Protein AF-A0A1G3KY90-F1 (afdb_monomer)

pLDDT: mean 79.56, std 17.44, range [39.09, 94.56]

Mean predicted aligned error: 14.45 Å

Sequence (133 aa):
MFKKIFLVSLIALVAIGFGFAEGHNSKKKILYYVSSMNENEISIKAGKDSMGMDLIPVYQDDTRKVAYYVSSSNLKKKYTKPGKDAMGMNLIPIYEKKKDGKILYYVSPMDHTKKYDKPGKDSMGDDLIPVYE

Solvent-accessible surface area (backbone atoms only — not comparable to full-atom values): 8781 Å² total; per-residue (Å²): 134,91,83,81,90,84,90,81,89,81,87,80,88,76,86,74,86,74,81,74,74,77,73,80,78,70,82,70,54,67,67,33,19,31,31,90,85,42,83,87,48,66,36,82,56,87,54,59,40,99,86,70,46,70,37,44,77,38,48,70,85,58,84,59,59,70,69,37,21,22,36,84,90,41,76,85,51,78,36,93,61,89,54,56,49,99,86,67,46,61,44,44,78,39,57,52,77,78,83,86,50,61,71,69,33,19,23,36,87,89,42,75,84,51,76,34,91,58,88,55,57,45,99,87,65,49,66,38,45,78,38,59,107

Nearest PDB structures (foldseek):
  6hl9-assembly1_A  TM=1.686E-01  e=9.152E+00  Escherichia coli K-12

Foldseek 3Di:
DDDDDDDDDDDDPDDDDDPPPPPPPPVFAFQWWADPVDRLDIGRDWDADPVRHTTHTDGPPDPAAFPFWAFNVGRPDTHRDFAAPPVRGGTGGRGDDDPPFAFPFWAAPVGRPDTHPDWDADPVRHTTHTDGD

Secondary structure (DSSP, 8-state):
---------------------------PPEEEEE-SS-TT-EESS--B-TTSPBPEEEETT--SPEEEEEETTEEEEEESS-SB-TTSPBEEEEEPPP--S-EEEEE-SS-TT-EESS--B-TTSPBPEEEE-

Structure (mmCIF, N/CA/C/O backbone):
data_AF-A0A1G3KY90-F1
#
_entry.id   AF-A0A1G3KY90-F1
#
loop_
_atom_site.group_PDB
_atom_site.id
_atom_site.type_symbol
_atom_site.label_atom_id
_atom_site.label_alt_id
_atom_site.label_comp_id
_atom_site.label_asym_id
_atom_site.label_entity_id
_atom_site.label_seq_id
_atom_site.pdbx_PDB_ins_code
_atom_site.Cartn_x
_atom_site.Cartn_y
_atom_site.Cartn_z
_atom_site.occupancy
_atom_site.B_iso_or_equiv
_atom_site.auth_seq_id
_atom_site.auth_comp_id
_atom_site.auth_asym_id
_atom_site.auth_atom_id
_atom_site.pdbx_PDB_model_num
ATOM 1 N N . MET A 1 1 ? 36.256 -4.152 75.752 1.00 41.19 1 MET A N 1
ATOM 2 C CA . MET A 1 1 ? 37.312 -3.805 74.776 1.00 41.19 1 MET A CA 1
ATOM 3 C C . MET A 1 1 ? 36.702 -3.918 73.383 1.00 41.19 1 MET A C 1
ATOM 5 O O . MET A 1 1 ? 36.097 -4.933 73.078 1.00 41.19 1 MET A O 1
ATOM 9 N N . PHE A 1 2 ? 36.731 -2.825 72.621 1.00 49.62 2 PHE A N 1
ATOM 10 C CA . PHE A 1 2 ? 36.101 -2.636 71.308 1.00 49.62 2 PHE A CA 1
ATOM 11 C C . PHE A 1 2 ? 36.508 -3.687 70.257 1.00 49.62 2 PHE A C 1
ATOM 13 O O . PHE A 1 2 ? 37.697 -3.985 70.165 1.00 49.62 2 PHE A O 1
ATOM 20 N N . LYS A 1 3 ? 35.580 -4.076 69.358 1.00 43.53 3 LYS A N 1
ATOM 21 C CA . LYS A 1 3 ? 35.659 -3.768 67.905 1.00 43.53 3 LYS A CA 1
ATOM 22 C C . LYS A 1 3 ? 34.495 -4.363 67.068 1.00 43.53 3 LYS A C 1
ATOM 24 O O . LYS A 1 3 ? 34.396 -5.566 66.904 1.00 43.53 3 LYS A O 1
ATOM 29 N N . LYS A 1 4 ? 33.734 -3.438 66.460 1.00 47.34 4 LYS A N 1
ATOM 30 C CA . LYS A 1 4 ? 33.328 -3.357 65.035 1.00 47.34 4 LYS A CA 1
ATOM 31 C C . LYS A 1 4 ? 32.331 -4.377 64.433 1.00 47.34 4 LYS A C 1
ATOM 33 O O . LYS A 1 4 ? 32.694 -5.459 64.002 1.00 47.34 4 LYS A O 1
ATOM 38 N N . ILE A 1 5 ? 31.096 -3.883 64.293 1.00 58.56 5 ILE A N 1
ATOM 39 C CA . ILE A 1 5 ? 30.214 -3.863 63.101 1.00 58.56 5 ILE A CA 1
ATOM 40 C C . ILE A 1 5 ? 30.868 -4.338 61.785 1.00 58.56 5 ILE A C 1
ATOM 42 O O . ILE A 1 5 ? 31.881 -3.760 61.406 1.00 58.56 5 ILE A O 1
ATOM 46 N N . PHE A 1 6 ? 30.225 -5.260 61.048 1.00 44.00 6 PHE A N 1
ATOM 47 C CA . PHE A 1 6 ? 29.926 -5.098 59.611 1.00 44.00 6 PHE A CA 1
ATOM 48 C C . PHE A 1 6 ? 28.809 -6.049 59.133 1.00 44.00 6 PHE A C 1
ATOM 50 O O . PHE A 1 6 ? 28.811 -7.252 59.368 1.00 44.00 6 PHE A O 1
ATOM 57 N N . LEU A 1 7 ? 27.850 -5.413 58.474 1.00 47.66 7 LEU A N 1
ATOM 58 C CA . LEU A 1 7 ? 26.669 -5.869 57.754 1.00 47.66 7 LEU A CA 1
ATOM 59 C C . LEU A 1 7 ? 27.035 -6.686 56.501 1.00 47.66 7 LEU A C 1
ATOM 61 O O . LEU A 1 7 ? 27.833 -6.184 55.719 1.00 47.66 7 LEU A O 1
ATOM 65 N N . VAL A 1 8 ? 26.370 -7.819 56.226 1.00 44.00 8 VAL A N 1
ATOM 66 C CA . VAL A 1 8 ? 26.053 -8.233 54.839 1.00 44.00 8 VAL A CA 1
ATOM 67 C C . VAL A 1 8 ? 24.687 -8.935 54.788 1.00 44.00 8 VAL A C 1
ATOM 69 O O . VAL A 1 8 ? 24.532 -10.086 55.179 1.00 44.00 8 VAL A O 1
ATOM 72 N N . SER A 1 9 ? 23.713 -8.152 54.322 1.00 45.56 9 SER A N 1
ATOM 73 C CA . SER A 1 9 ? 22.496 -8.475 53.563 1.00 45.56 9 SER A CA 1
ATOM 74 C C . SER A 1 9 ? 22.164 -9.958 53.315 1.00 45.56 9 SER A C 1
ATOM 76 O O . SER A 1 9 ? 22.829 -10.628 52.525 1.00 45.56 9 SER A O 1
ATOM 78 N N . LEU A 1 10 ? 21.063 -10.429 53.917 1.00 39.09 10 LEU A N 1
ATOM 79 C CA . LEU A 1 10 ? 20.383 -11.670 53.544 1.00 39.09 10 LEU A CA 1
ATOM 80 C C . LEU A 1 10 ? 19.208 -11.352 52.607 1.00 39.09 10 LEU A C 1
ATOM 82 O O . LEU A 1 10 ? 18.378 -10.485 52.865 1.00 39.09 10 LEU A O 1
ATOM 86 N N . ILE A 1 11 ? 19.205 -12.093 51.511 1.00 50.06 11 ILE A N 1
ATOM 87 C CA . ILE A 1 11 ? 18.333 -12.077 50.341 1.00 50.06 11 ILE A CA 1
ATOM 88 C C . ILE A 1 11 ? 16.843 -12.214 50.693 1.00 50.06 11 ILE A C 1
ATOM 90 O O . ILE A 1 11 ? 16.450 -13.138 51.399 1.00 50.06 11 ILE A O 1
ATOM 94 N N . ALA A 1 12 ? 16.006 -11.387 50.062 1.00 41.38 12 ALA A N 1
ATOM 95 C CA . ALA A 1 12 ? 14.627 -11.740 49.735 1.00 41.38 12 ALA A CA 1
ATOM 96 C C . ALA A 1 12 ? 14.367 -11.378 48.264 1.00 41.38 12 ALA A C 1
ATOM 98 O O . ALA A 1 12 ? 13.976 -10.265 47.919 1.00 41.38 12 ALA A O 1
ATOM 99 N N . LEU A 1 13 ? 14.657 -12.345 47.391 1.00 48.06 13 LEU A N 1
ATOM 100 C CA . LEU A 1 13 ? 14.232 -12.379 45.996 1.00 48.06 13 LEU A CA 1
ATOM 101 C C . LEU A 1 13 ? 12.703 -12.488 45.970 1.00 48.06 13 LEU A C 1
ATOM 103 O O . LEU A 1 13 ? 12.150 -13.575 46.112 1.00 48.06 13 LEU A O 1
ATOM 107 N N . VAL A 1 14 ? 12.017 -11.362 45.798 1.00 43.41 14 VAL A N 1
ATOM 108 C CA . VAL A 1 14 ? 10.602 -11.356 45.421 1.00 43.41 14 VAL A CA 1
ATOM 109 C C . VAL A 1 14 ? 10.539 -11.163 43.913 1.00 43.41 14 VAL A C 1
ATOM 111 O O . VAL A 1 14 ? 10.639 -10.055 43.389 1.00 43.41 14 VAL A O 1
ATOM 114 N N . ALA A 1 15 ? 10.417 -12.291 43.219 1.00 51.06 15 ALA A N 1
ATOM 115 C CA . ALA A 1 15 ? 10.012 -12.351 41.829 1.00 51.06 15 ALA A CA 1
ATOM 116 C C . ALA A 1 15 ? 8.554 -11.876 41.725 1.00 51.06 15 ALA A C 1
ATOM 118 O O . ALA A 1 15 ? 7.627 -12.630 42.011 1.00 51.06 15 ALA A O 1
ATOM 119 N N . ILE A 1 16 ? 8.345 -10.625 41.319 1.00 52.62 16 ILE A N 1
ATOM 120 C CA . ILE A 1 16 ? 7.069 -10.194 40.743 1.00 52.62 16 ILE A CA 1
ATOM 121 C C . ILE A 1 16 ? 7.287 -10.156 39.241 1.00 52.62 16 ILE A C 1
ATOM 123 O O . ILE A 1 16 ? 8.042 -9.336 38.718 1.00 52.62 16 ILE A O 1
ATOM 127 N N . GLY A 1 17 ? 6.659 -11.118 38.571 1.00 47.38 17 GLY A N 1
ATOM 128 C CA . GLY A 1 17 ? 6.646 -11.223 37.128 1.00 47.38 17 GLY A CA 1
ATOM 129 C C . GLY A 1 17 ? 6.107 -9.944 36.506 1.00 47.38 17 GLY A C 1
ATOM 130 O O . GLY A 1 17 ? 4.918 -9.655 36.579 1.00 47.38 17 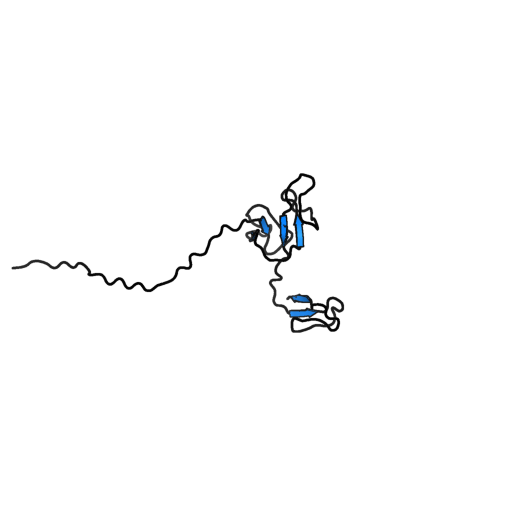GLY A O 1
ATOM 131 N N . PHE A 1 18 ? 6.986 -9.210 35.840 1.00 47.31 18 PHE A N 1
ATOM 132 C CA . PHE A 1 18 ? 6.598 -8.455 34.667 1.00 47.31 18 PHE A CA 1
ATOM 133 C C . PHE A 1 18 ? 7.045 -9.282 33.477 1.00 47.31 18 PHE A C 1
ATOM 135 O O . PHE A 1 18 ? 8.234 -9.369 33.174 1.00 47.31 18 PHE A O 1
ATOM 142 N N . GLY A 1 19 ? 6.073 -9.939 32.845 1.00 44.22 19 GLY A N 1
ATOM 143 C CA . GLY A 1 19 ? 6.242 -10.471 31.508 1.00 44.22 19 GLY A CA 1
ATOM 144 C C . GLY A 1 19 ? 6.644 -9.322 30.597 1.00 44.22 19 GLY A C 1
ATOM 145 O O . GLY A 1 19 ? 5.797 -8.570 30.120 1.00 44.22 19 GLY A O 1
ATOM 146 N N . PHE A 1 20 ? 7.944 -9.174 30.364 1.00 44.81 20 PHE A N 1
ATOM 147 C CA . PHE A 1 20 ? 8.404 -8.544 29.147 1.00 44.81 20 PHE A CA 1
ATOM 148 C C . PHE A 1 20 ? 8.029 -9.523 28.050 1.00 44.81 20 PHE A C 1
ATOM 150 O O . PHE A 1 20 ? 8.670 -10.556 27.873 1.00 44.81 20 PHE A O 1
ATOM 157 N N . ALA A 1 21 ? 6.904 -9.226 27.402 1.00 45.34 21 ALA A N 1
ATOM 158 C CA . ALA A 1 21 ? 6.541 -9.818 26.139 1.00 45.34 21 ALA A CA 1
ATOM 159 C C . ALA A 1 21 ? 7.784 -9.748 25.252 1.00 45.34 21 ALA A C 1
ATOM 161 O O . ALA A 1 21 ? 8.192 -8.666 24.819 1.00 45.34 21 ALA A O 1
ATOM 162 N N . GLU A 1 22 ? 8.411 -10.900 25.030 1.00 41.25 22 GLU A N 1
ATOM 163 C CA . GLU A 1 22 ? 9.316 -11.087 23.917 1.00 41.25 22 GLU A CA 1
ATOM 164 C C . GLU A 1 22 ? 8.478 -10.797 22.680 1.00 41.25 22 GLU A C 1
ATOM 166 O O . GLU A 1 22 ? 7.703 -11.624 22.197 1.00 41.25 22 GLU A O 1
ATOM 171 N N . GLY A 1 23 ? 8.558 -9.549 22.217 1.00 42.66 23 GLY A N 1
ATOM 172 C CA . GLY A 1 23 ? 8.065 -9.177 20.915 1.00 42.66 23 GLY A CA 1
ATOM 173 C C . GLY A 1 23 ? 8.762 -10.105 19.942 1.00 42.66 23 GLY A C 1
ATOM 174 O O . GLY A 1 23 ? 9.960 -9.957 19.707 1.00 42.66 23 GLY A O 1
ATOM 175 N N . HIS A 1 24 ? 8.022 -11.089 19.433 1.00 40.69 24 HIS A N 1
ATOM 176 C CA . HIS A 1 24 ? 8.422 -11.931 18.322 1.00 40.69 24 HIS A CA 1
ATOM 177 C C . HIS A 1 24 ? 8.838 -11.000 17.178 1.00 40.69 24 HIS A C 1
ATOM 179 O O . HIS A 1 24 ? 8.021 -10.573 16.364 1.00 40.69 24 HIS A O 1
ATOM 185 N N . ASN A 1 25 ? 10.121 -10.646 17.117 1.00 49.94 25 ASN A N 1
ATOM 186 C CA . ASN A 1 25 ? 10.703 -9.922 16.001 1.00 49.94 25 ASN A CA 1
ATOM 187 C C . ASN A 1 25 ? 10.958 -10.948 14.893 1.00 49.94 25 ASN A C 1
ATOM 189 O O . ASN A 1 25 ? 12.087 -11.255 14.514 1.00 49.94 25 ASN A O 1
ATOM 193 N N . SER A 1 26 ? 9.874 -11.551 14.406 1.00 53.53 26 SER A N 1
ATOM 194 C CA . SER A 1 26 ? 9.863 -12.203 13.109 1.00 53.53 26 SER A CA 1
ATOM 195 C C . SER A 1 26 ? 10.227 -11.116 12.109 1.00 53.53 26 SER A C 1
ATOM 197 O O . SER A 1 26 ? 9.431 -10.208 11.882 1.00 53.53 26 SER A O 1
ATOM 199 N N . LYS A 1 27 ? 11.461 -11.167 11.598 1.00 59.34 27 LYS A N 1
ATOM 200 C CA . LYS A 1 27 ? 12.034 -10.242 10.615 1.00 59.34 27 LYS A CA 1
ATOM 201 C C . LYS A 1 27 ? 11.093 -10.123 9.411 1.00 59.34 27 LYS A C 1
ATOM 203 O O . LYS A 1 27 ? 11.209 -10.887 8.453 1.00 59.34 27 LYS A O 1
ATOM 208 N N . LYS A 1 28 ? 10.128 -9.204 9.469 1.00 79.94 28 LYS A N 1
ATOM 209 C CA . LYS A 1 28 ? 9.164 -8.994 8.389 1.00 79.94 28 LYS A CA 1
ATOM 210 C C . LYS A 1 28 ? 9.929 -8.476 7.181 1.00 79.94 28 LYS A C 1
ATOM 212 O O . LYS A 1 28 ? 10.615 -7.456 7.265 1.00 79.94 28 LYS A O 1
ATOM 217 N N . LYS A 1 29 ? 9.852 -9.195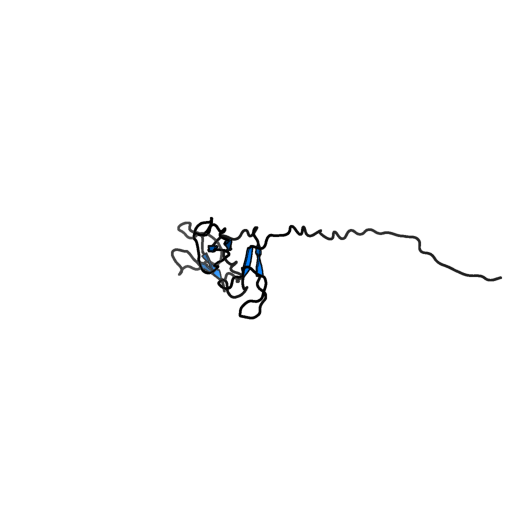 6.061 1.00 88.69 29 LYS A N 1
ATOM 218 C CA . LYS A 1 29 ? 10.532 -8.789 4.830 1.00 88.69 29 LYS A CA 1
ATOM 219 C C . LYS A 1 29 ? 9.873 -7.518 4.303 1.00 88.69 29 LYS A C 1
ATOM 221 O O . LYS A 1 29 ? 8.696 -7.542 3.952 1.00 88.69 29 LYS A O 1
ATOM 226 N N . ILE A 1 30 ? 10.633 -6.430 4.244 1.00 90.69 30 ILE A N 1
ATOM 227 C CA . ILE A 1 30 ? 10.189 -5.174 3.635 1.00 90.69 30 ILE A CA 1
ATOM 228 C C . ILE A 1 30 ? 10.194 -5.355 2.116 1.00 90.69 30 ILE A C 1
ATOM 230 O O . ILE A 1 30 ? 11.168 -5.853 1.548 1.00 90.69 30 ILE A O 1
ATOM 234 N N . LEU A 1 31 ? 9.096 -4.980 1.467 1.00 91.88 31 LEU A N 1
ATOM 235 C CA . LEU A 1 31 ? 8.966 -4.976 0.013 1.00 91.88 31 LEU A CA 1
ATOM 236 C C . LEU A 1 31 ? 9.366 -3.623 -0.580 1.00 91.88 31 LEU A C 1
ATOM 238 O O . LEU A 1 31 ? 10.097 -3.578 -1.566 1.00 91.88 31 LEU A O 1
ATOM 242 N N . TYR A 1 32 ? 8.873 -2.538 0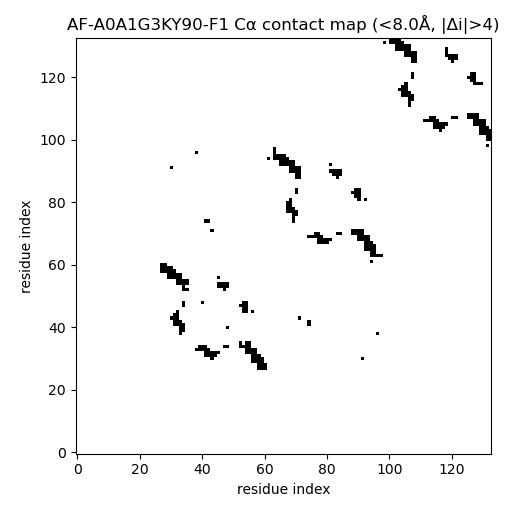.013 1.00 92.62 32 TYR A N 1
ATOM 243 C CA . TYR A 1 32 ? 9.123 -1.163 -0.408 1.00 92.62 32 TYR A CA 1
ATOM 244 C C . TYR A 1 32 ? 8.815 -0.200 0.743 1.00 92.62 32 TYR A C 1
ATOM 246 O O . TYR A 1 32 ? 8.330 -0.605 1.798 1.00 92.62 3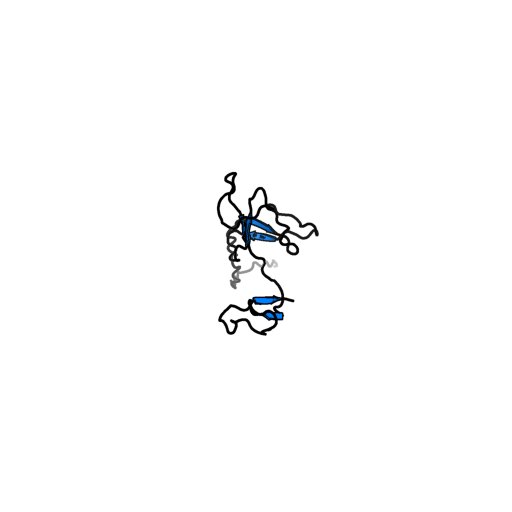2 TYR A O 1
ATOM 254 N N . TYR A 1 33 ? 9.091 1.076 0.528 1.00 93.00 33 TYR A N 1
ATOM 255 C CA . TYR A 1 33 ? 8.776 2.183 1.414 1.00 93.00 33 TYR A CA 1
ATOM 256 C C . TYR A 1 33 ? 7.861 3.167 0.680 1.00 93.00 33 TYR A C 1
ATOM 258 O O . TYR A 1 33 ? 8.022 3.358 -0.526 1.00 93.00 33 TYR A O 1
ATOM 266 N N . VAL A 1 34 ? 6.908 3.780 1.378 1.00 91.50 34 VAL A N 1
ATOM 267 C CA . VAL A 1 34 ? 5.924 4.719 0.807 1.00 91.50 34 VAL A CA 1
ATOM 268 C C . VAL A 1 34 ? 5.805 5.977 1.663 1.00 91.50 34 VAL A C 1
ATOM 270 O O . VAL A 1 34 ? 5.907 5.895 2.887 1.00 91.50 34 VAL A O 1
ATOM 273 N N . SER A 1 35 ? 5.585 7.138 1.043 1.00 88.44 35 SER A N 1
ATOM 274 C CA . SER A 1 35 ? 5.294 8.371 1.787 1.00 88.44 35 SER A CA 1
ATOM 275 C C . SER A 1 35 ? 3.943 8.274 2.505 1.00 88.44 35 SER A C 1
ATOM 277 O O . SER A 1 35 ? 2.957 7.749 1.977 1.00 88.44 35 SER A O 1
ATOM 279 N N . SER A 1 36 ? 3.883 8.816 3.721 1.00 82.25 36 SER A N 1
ATOM 280 C CA . SER A 1 36 ? 2.638 8.957 4.483 1.00 82.25 36 SER A CA 1
ATOM 281 C C . SER A 1 36 ? 1.651 9.913 3.805 1.00 82.25 36 SER A C 1
ATOM 283 O O . SER A 1 36 ? 0.436 9.720 3.914 1.00 82.25 36 SER A O 1
ATOM 285 N N . MET A 1 37 ? 2.159 10.898 3.060 1.00 80.12 37 MET A N 1
ATOM 286 C CA . MET A 1 37 ? 1.362 11.939 2.412 1.00 80.12 37 MET A CA 1
ATOM 287 C C . MET A 1 37 ? 1.113 11.663 0.930 1.00 80.12 37 MET A C 1
ATOM 289 O O . MET A 1 37 ? 0.008 11.917 0.456 1.00 80.12 37 MET A O 1
ATOM 293 N N . ASN A 1 38 ? 2.090 11.112 0.201 1.00 82.06 38 ASN A N 1
ATOM 294 C CA . ASN A 1 38 ? 1.973 10.867 -1.239 1.00 82.06 38 ASN A CA 1
ATOM 295 C C . ASN A 1 38 ? 2.122 9.381 -1.597 1.00 82.06 38 ASN A C 1
ATOM 297 O O . ASN A 1 38 ? 3.218 8.836 -1.662 1.00 82.06 38 ASN A O 1
ATOM 301 N N . GLU A 1 39 ? 1.011 8.725 -1.922 1.00 77.25 39 GLU A N 1
ATOM 302 C CA . GLU A 1 39 ? 0.995 7.294 -2.265 1.00 77.25 39 GLU A CA 1
ATOM 303 C C . GLU A 1 39 ? 1.737 6.936 -3.562 1.00 77.25 39 GLU A C 1
ATOM 305 O O . GLU A 1 39 ? 2.110 5.780 -3.763 1.00 77.25 39 GLU A O 1
ATOM 310 N N . ASN A 1 40 ? 1.961 7.912 -4.445 1.00 82.56 40 ASN A N 1
ATOM 311 C CA . ASN A 1 40 ? 2.727 7.701 -5.672 1.00 82.56 40 ASN A CA 1
ATOM 312 C C . ASN A 1 40 ? 4.239 7.802 -5.428 1.00 82.56 40 ASN A C 1
ATOM 314 O O . ASN A 1 40 ? 5.031 7.473 -6.313 1.00 82.56 40 ASN A O 1
ATOM 318 N N . GLU A 1 41 ? 4.642 8.243 -4.237 1.00 88.69 41 GLU A N 1
ATOM 319 C CA . GLU A 1 41 ? 6.031 8.326 -3.822 1.00 88.69 41 GLU A CA 1
ATOM 320 C C . GLU A 1 41 ? 6.427 7.051 -3.075 1.00 88.69 41 GLU A C 1
ATOM 322 O O . GLU A 1 41 ? 6.272 6.916 -1.859 1.00 88.69 41 GLU A O 1
ATOM 327 N N . ILE A 1 42 ? 6.919 6.090 -3.857 1.00 90.75 42 ILE A N 1
ATOM 328 C CA . ILE A 1 42 ? 7.406 4.795 -3.385 1.00 90.75 42 ILE A CA 1
ATOM 329 C C . ILE A 1 42 ? 8.891 4.613 -3.694 1.00 90.75 42 ILE A C 1
ATOM 331 O O . ILE A 1 42 ? 9.398 5.077 -4.716 1.00 90.75 42 ILE A O 1
ATOM 335 N N . SER A 1 43 ? 9.588 3.887 -2.825 1.00 91.00 43 SER A N 1
ATOM 336 C CA . SER A 1 43 ? 11.018 3.604 -2.932 1.00 91.00 43 SER A CA 1
ATOM 337 C C . SER A 1 43 ? 11.327 2.170 -2.515 1.00 91.00 43 SER A C 1
ATOM 339 O O . SER A 1 43 ? 10.731 1.635 -1.588 1.00 91.00 43 SER A O 1
ATOM 341 N N . ILE A 1 44 ? 12.314 1.541 -3.154 1.00 91.38 44 ILE A N 1
ATOM 342 C CA . ILE A 1 44 ? 12.842 0.237 -2.712 1.00 91.38 44 ILE A CA 1
ATOM 343 C C . ILE A 1 44 ? 13.752 0.382 -1.481 1.00 91.38 44 ILE A C 1
ATOM 345 O O . ILE A 1 44 ? 13.981 -0.580 -0.751 1.00 91.38 44 ILE A O 1
ATOM 349 N N . LYS A 1 45 ? 14.278 1.584 -1.233 1.00 90.88 45 LYS A N 1
ATOM 350 C CA . LYS A 1 45 ? 15.210 1.870 -0.139 1.00 90.88 45 LYS A CA 1
ATOM 351 C C . LYS A 1 45 ? 14.559 2.766 0.906 1.00 90.88 45 LYS A C 1
ATOM 353 O O . LYS A 1 45 ? 13.772 3.647 0.557 1.00 90.88 45 LYS A O 1
ATOM 358 N N . ALA A 1 46 ? 14.957 2.572 2.161 1.00 93.06 46 ALA A N 1
ATOM 359 C CA . ALA A 1 46 ? 14.641 3.503 3.233 1.00 93.06 46 ALA A CA 1
ATOM 360 C C . ALA A 1 46 ? 15.166 4.903 2.889 1.00 93.06 46 ALA A C 1
ATOM 362 O O . ALA A 1 46 ? 16.176 5.048 2.194 1.00 93.06 46 ALA A O 1
ATOM 363 N N . GLY A 1 47 ? 14.490 5.925 3.394 1.00 93.31 47 GLY A N 1
ATOM 364 C CA . GLY A 1 47 ? 14.852 7.307 3.144 1.00 93.31 47 GLY A CA 1
ATOM 365 C C . GLY A 1 47 ? 13.723 8.241 3.524 1.00 93.31 47 GLY A C 1
ATOM 366 O O . GLY A 1 47 ? 12.805 7.859 4.253 1.00 93.31 47 GLY A O 1
ATOM 367 N N . LYS A 1 48 ? 13.809 9.455 2.995 1.00 92.62 48 LYS A N 1
ATOM 368 C CA . LYS A 1 48 ? 12.807 10.495 3.173 1.00 92.62 48 LYS A CA 1
ATOM 369 C C . LYS A 1 48 ? 12.066 10.744 1.867 1.00 92.62 48 LYS A C 1
ATOM 371 O O . LYS A 1 48 ? 12.632 10.537 0.794 1.00 92.62 48 LYS A O 1
ATOM 376 N N . ASP A 1 49 ? 10.813 11.150 1.979 1.00 90.50 49 ASP A N 1
ATOM 377 C CA . ASP A 1 49 ? 10.031 11.648 0.857 1.00 90.50 49 ASP A CA 1
ATOM 378 C C . ASP A 1 49 ? 10.448 13.074 0.468 1.00 90.50 49 ASP A C 1
ATOM 380 O O . ASP A 1 49 ? 11.298 13.710 1.102 1.00 90.50 49 ASP A O 1
ATOM 384 N N . SER A 1 50 ? 9.831 13.587 -0.589 1.00 88.81 50 SER A N 1
ATOM 385 C CA . SER A 1 50 ? 10.071 14.920 -1.142 1.00 88.81 50 SER A CA 1
ATOM 386 C C . SER A 1 50 ? 9.718 16.048 -0.165 1.00 88.81 50 SER A C 1
ATOM 388 O O . SER A 1 50 ? 10.153 17.181 -0.361 1.00 88.81 50 SER A O 1
ATOM 390 N N . MET A 1 51 ? 8.955 15.755 0.892 1.00 87.06 51 MET A N 1
ATOM 391 C CA . MET A 1 51 ? 8.616 16.683 1.975 1.00 87.06 51 MET A CA 1
ATOM 392 C C . MET A 1 51 ? 9.548 16.538 3.193 1.00 87.06 51 MET A C 1
ATOM 394 O O . MET A 1 51 ? 9.383 17.251 4.181 1.00 87.06 51 MET A O 1
ATOM 398 N N . GLY A 1 52 ? 10.539 15.643 3.143 1.00 89.44 52 GLY A N 1
ATOM 399 C CA . GLY A 1 52 ? 11.511 15.413 4.214 1.00 89.44 52 GLY A CA 1
ATOM 400 C C . GLY A 1 52 ? 11.033 14.476 5.330 1.00 89.44 52 GLY A C 1
ATOM 401 O O . GLY A 1 52 ? 11.754 14.286 6.321 1.00 89.44 52 GLY A O 1
ATOM 402 N N . MET A 1 53 ? 9.858 13.860 5.195 1.00 88.94 53 MET A N 1
ATOM 403 C CA . MET A 1 53 ? 9.353 12.878 6.157 1.00 88.94 53 MET A CA 1
ATOM 404 C C . MET A 1 53 ? 9.899 11.491 5.858 1.00 88.94 53 MET A C 1
ATOM 406 O O . MET A 1 53 ? 10.156 11.143 4.711 1.00 88.94 53 MET A O 1
ATOM 410 N N . ASP A 1 54 ? 10.082 10.684 6.898 1.00 91.19 54 ASP A N 1
ATOM 411 C CA . ASP A 1 54 ? 10.579 9.322 6.733 1.00 91.19 54 ASP A CA 1
ATOM 412 C C . ASP A 1 54 ? 9.551 8.441 6.019 1.00 91.19 54 ASP A C 1
ATOM 414 O O . ASP A 1 54 ? 8.363 8.426 6.352 1.00 91.19 54 ASP A O 1
ATOM 418 N N . LEU A 1 55 ? 10.022 7.693 5.023 1.00 92.62 55 LEU A N 1
ATOM 419 C CA . LEU A 1 55 ? 9.182 6.761 4.289 1.00 92.62 55 LEU A CA 1
ATOM 420 C C . LEU A 1 55 ? 8.792 5.578 5.185 1.00 92.62 55 LEU A C 1
ATOM 422 O O . LEU A 1 55 ? 9.611 5.020 5.919 1.00 92.62 55 LEU A O 1
ATOM 426 N N . ILE A 1 56 ? 7.542 5.143 5.065 1.00 90.12 56 ILE A N 1
ATOM 427 C CA . ILE A 1 56 ? 6.967 4.068 5.872 1.00 90.12 56 ILE A CA 1
ATOM 428 C C . ILE A 1 56 ? 7.246 2.719 5.194 1.00 90.12 56 ILE A C 1
ATOM 430 O O . ILE A 1 56 ? 6.885 2.554 4.025 1.00 90.12 56 ILE A O 1
ATOM 434 N N . PRO A 1 57 ? 7.854 1.735 5.886 1.00 91.88 57 PRO A N 1
ATOM 435 C CA . PRO A 1 57 ? 8.084 0.409 5.324 1.00 91.88 57 PRO A CA 1
ATOM 436 C C . PRO A 1 57 ? 6.770 -0.352 5.127 1.00 91.88 57 PRO A C 1
ATOM 438 O O . PRO A 1 57 ? 5.909 -0.394 6.006 1.00 91.88 57 PRO A O 1
ATOM 441 N N . VAL A 1 58 ? 6.653 -1.015 3.983 1.00 90.38 58 VAL A N 1
ATOM 442 C CA . VAL A 1 58 ? 5.567 -1.936 3.651 1.00 90.38 58 VAL A CA 1
ATOM 443 C C . VAL A 1 58 ? 6.123 -3.348 3.574 1.00 90.38 58 VAL A C 1
ATOM 445 O O . VAL A 1 58 ? 7.142 -3.598 2.926 1.00 90.38 58 VAL A O 1
ATOM 448 N N . TYR A 1 59 ? 5.453 -4.279 4.244 1.00 91.00 59 TYR A N 1
ATOM 449 C CA . TYR A 1 59 ? 5.954 -5.632 4.458 1.00 91.00 59 TYR A CA 1
ATOM 450 C C . TYR A 1 59 ? 5.292 -6.659 3.533 1.00 91.00 59 TYR A C 1
ATOM 452 O O . TYR A 1 59 ? 4.240 -6.421 2.944 1.00 91.00 59 TYR A O 1
ATOM 460 N N . GLN A 1 60 ? 5.929 -7.819 3.379 1.00 86.38 60 GLN A N 1
ATOM 461 C CA . GLN A 1 60 ? 5.417 -8.910 2.548 1.00 86.38 60 GLN A CA 1
ATOM 462 C C . GLN A 1 60 ? 4.141 -9.549 3.116 1.00 86.38 60 GLN A C 1
ATOM 464 O O . GLN A 1 60 ? 3.321 -10.030 2.344 1.00 86.38 60 GLN A O 1
ATOM 469 N N . ASP A 1 61 ? 3.973 -9.551 4.437 1.00 83.38 61 ASP A N 1
ATOM 470 C CA . ASP A 1 61 ? 2.811 -10.090 5.155 1.00 83.38 61 ASP A CA 1
ATOM 471 C C . ASP A 1 61 ? 1.670 -9.070 5.313 1.00 83.38 61 ASP A C 1
ATOM 473 O O . ASP A 1 61 ? 0.799 -9.233 6.166 1.00 83.38 61 ASP A O 1
ATOM 477 N N . ASP A 1 62 ? 1.678 -7.998 4.521 1.00 84.12 62 ASP A N 1
ATOM 478 C CA . ASP A 1 6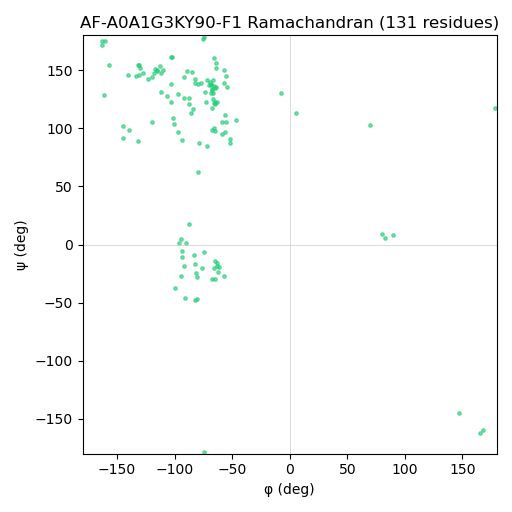2 ? 0.621 -6.998 4.554 1.00 84.12 62 ASP A CA 1
ATOM 479 C C . ASP A 1 62 ? -0.706 -7.591 4.052 1.00 84.12 62 ASP A C 1
ATOM 481 O O . ASP A 1 62 ? -0.787 -8.159 2.964 1.00 84.12 62 ASP A O 1
ATOM 485 N N . THR A 1 63 ? -1.752 -7.483 4.872 1.00 81.56 63 THR A N 1
ATOM 486 C CA . THR A 1 63 ? -3.074 -8.074 4.609 1.00 81.56 63 THR A CA 1
ATOM 487 C C . THR A 1 63 ? -4.011 -7.144 3.845 1.00 81.56 63 THR A C 1
ATOM 489 O O . THR A 1 63 ? -5.166 -7.495 3.594 1.00 81.56 63 THR A O 1
ATOM 492 N N . ARG A 1 64 ? -3.552 -5.940 3.485 1.00 85.19 64 ARG A N 1
ATOM 493 C CA . ARG A 1 64 ? -4.332 -5.002 2.676 1.00 85.19 64 ARG A CA 1
ATOM 494 C C . ARG A 1 64 ? -4.598 -5.585 1.291 1.00 85.19 64 ARG A C 1
ATOM 496 O O . ARG A 1 64 ? -3.862 -6.424 0.777 1.00 85.19 64 ARG A O 1
ATOM 503 N N . LYS A 1 65 ? -5.664 -5.106 0.654 1.00 87.19 65 LYS A N 1
ATOM 504 C CA . LYS A 1 65 ? -5.969 -5.476 -0.725 1.00 87.19 65 LYS A CA 1
ATOM 505 C C . LYS A 1 65 ? -4.874 -4.946 -1.653 1.00 87.19 65 LYS A C 1
ATOM 507 O O . LYS A 1 65 ? -4.447 -3.799 -1.525 1.00 87.19 65 LYS A O 1
ATOM 512 N N . VAL A 1 66 ? -4.410 -5.781 -2.581 1.00 89.50 66 VAL A N 1
ATOM 513 C CA . VAL A 1 66 ? -3.452 -5.361 -3.611 1.00 89.50 66 VAL A CA 1
ATOM 514 C C . VAL A 1 66 ? -4.178 -4.472 -4.617 1.00 89.50 66 VAL A C 1
ATOM 516 O O . VAL A 1 66 ? -5.157 -4.897 -5.227 1.00 89.50 66 VAL A O 1
ATOM 519 N N . ALA A 1 67 ? -3.690 -3.247 -4.793 1.00 89.50 67 ALA A N 1
ATOM 520 C CA . ALA A 1 67 ? -4.213 -2.294 -5.764 1.00 89.50 67 ALA A CA 1
ATOM 521 C C . ALA A 1 67 ? -3.676 -2.591 -7.173 1.00 89.50 67 ALA A C 1
ATOM 523 O O . ALA A 1 67 ? -4.420 -2.597 -8.151 1.00 89.50 67 ALA A O 1
ATOM 524 N N . TYR A 1 68 ? -2.365 -2.819 -7.281 1.00 92.19 68 TYR A N 1
ATOM 525 C CA . TYR A 1 68 ? -1.660 -3.127 -8.527 1.00 92.19 68 TYR A CA 1
ATOM 526 C C . TYR A 1 68 ? -0.283 -3.725 -8.220 1.00 92.19 68 TYR A C 1
ATOM 528 O O . TYR A 1 68 ? 0.136 -3.788 -7.068 1.00 92.19 68 TYR A O 1
ATOM 536 N N . TYR A 1 69 ? 0.445 -4.148 -9.249 1.00 93.25 69 TYR A N 1
ATOM 537 C CA . TYR A 1 69 ? 1.819 -4.630 -9.128 1.00 93.25 69 TYR A CA 1
ATOM 538 C C . TYR A 1 69 ? 2.785 -3.709 -9.875 1.00 93.25 69 TYR A C 1
ATOM 540 O O . TYR A 1 69 ? 2.413 -3.110 -10.884 1.00 93.25 69 TYR A O 1
ATOM 548 N N . VAL A 1 70 ? 4.031 -3.609 -9.414 1.00 92.38 70 VAL A N 1
ATOM 549 C CA . VAL A 1 70 ? 5.095 -2.818 -10.063 1.00 92.38 70 VAL A CA 1
ATOM 550 C C . VAL A 1 70 ? 6.373 -3.628 -10.226 1.00 92.38 70 VAL A C 1
ATOM 552 O O . VAL A 1 70 ? 6.619 -4.560 -9.470 1.00 92.38 70 VAL A O 1
ATOM 555 N N . SER A 1 71 ? 7.211 -3.282 -11.204 1.00 90.19 71 SER A N 1
ATOM 556 C CA . SER A 1 71 ? 8.540 -3.897 -11.317 1.00 90.19 71 SER A CA 1
ATOM 557 C C . SER A 1 71 ? 9.503 -3.252 -10.322 1.00 90.19 71 SER A C 1
ATOM 559 O O . SER A 1 71 ? 9.534 -2.028 -10.204 1.00 90.19 71 SER A O 1
ATOM 561 N N . SER A 1 72 ? 10.342 -4.052 -9.660 1.00 84.81 72 SER A N 1
ATOM 562 C CA . SER A 1 72 ? 11.382 -3.557 -8.744 1.00 84.81 72 SER A CA 1
ATOM 563 C C . SER A 1 72 ? 12.355 -2.572 -9.397 1.00 84.81 72 SER A C 1
ATOM 565 O O . SER A 1 72 ? 12.910 -1.715 -8.716 1.00 84.81 72 SER A O 1
ATOM 567 N N . SER A 1 73 ? 12.548 -2.675 -10.714 1.00 84.75 73 SER A N 1
ATOM 568 C CA . SER A 1 73 ? 13.431 -1.787 -11.479 1.00 84.75 73 SER A CA 1
ATOM 569 C C . SER A 1 73 ? 12.710 -0.571 -12.052 1.00 84.75 73 SER A C 1
ATOM 571 O O . SER A 1 73 ? 13.351 0.414 -12.410 1.00 84.75 73 SER A O 1
ATOM 573 N N . ASN A 1 74 ? 11.379 -0.616 -12.148 1.00 83.31 74 ASN A N 1
ATOM 574 C CA . ASN A 1 74 ? 10.573 0.509 -12.602 1.00 83.31 74 ASN A CA 1
ATOM 575 C C . ASN A 1 74 ? 9.239 0.562 -11.853 1.00 83.31 74 ASN A C 1
ATOM 577 O O . ASN A 1 74 ? 8.224 0.014 -12.294 1.00 83.31 74 ASN A O 1
ATOM 581 N N . LEU A 1 75 ? 9.256 1.308 -10.749 1.00 84.75 75 LEU A N 1
ATOM 582 C CA . LEU A 1 75 ? 8.101 1.533 -9.883 1.00 84.75 75 LEU A CA 1
ATOM 583 C C . LEU A 1 75 ? 6.965 2.321 -10.558 1.00 84.75 75 LEU A C 1
ATOM 585 O O . LEU A 1 75 ? 5.844 2.324 -10.060 1.00 84.75 75 LEU A O 1
ATOM 589 N N . LYS A 1 76 ? 7.218 2.965 -11.707 1.00 84.38 76 LYS A N 1
ATOM 590 C CA . LYS A 1 76 ? 6.196 3.719 -12.451 1.00 84.38 76 LYS A CA 1
ATOM 591 C C . LYS A 1 76 ? 5.316 2.820 -13.318 1.00 84.38 76 LYS A C 1
ATOM 593 O O . LYS A 1 76 ? 4.195 3.202 -13.651 1.00 84.38 76 LYS A O 1
ATOM 598 N N . LYS A 1 77 ? 5.804 1.639 -13.715 1.00 88.19 77 LYS A N 1
ATOM 599 C CA . LYS A 1 77 ? 5.054 0.725 -14.583 1.00 88.19 77 LYS A CA 1
ATOM 600 C C . LYS A 1 77 ? 4.134 -0.163 -13.748 1.00 88.19 77 LYS A C 1
ATOM 602 O O . LYS A 1 77 ? 4.609 -1.021 -13.007 1.00 88.19 77 LYS A O 1
ATOM 607 N N . LYS A 1 78 ? 2.825 0.032 -13.915 1.00 91.19 78 LYS A N 1
ATOM 608 C CA . LYS A 1 78 ? 1.774 -0.708 -13.207 1.00 91.19 78 LYS A CA 1
ATOM 609 C C . LYS A 1 78 ? 1.324 -1.938 -13.996 1.00 91.19 78 LYS A C 1
ATOM 611 O O . LYS A 1 78 ? 1.228 -1.902 -15.221 1.00 91.19 78 LYS A O 1
ATOM 616 N N . TYR A 1 79 ? 1.012 -3.005 -13.275 1.00 91.25 79 TYR A N 1
ATOM 617 C CA . TYR A 1 79 ? 0.497 -4.268 -13.791 1.00 91.25 79 TYR A CA 1
ATOM 618 C C . TYR A 1 79 ? -0.740 -4.683 -12.993 1.00 91.25 79 TYR A C 1
ATOM 620 O O . TYR A 1 79 ? -0.826 -4.446 -11.790 1.00 91.25 79 TYR A O 1
ATOM 628 N N . THR A 1 80 ? -1.691 -5.329 -13.662 1.00 92.00 80 THR A N 1
ATOM 629 C CA . THR A 1 80 ? -2.964 -5.759 -13.060 1.00 92.00 80 THR A CA 1
ATOM 630 C C . THR A 1 80 ? -2.935 -7.194 -12.537 1.00 92.00 80 THR A C 1
ATOM 632 O O . THR A 1 80 ? -3.852 -7.606 -11.835 1.00 92.00 80 THR A O 1
ATOM 635 N N . LYS A 1 81 ? -1.892 -7.964 -12.868 1.00 90.50 81 LYS A N 1
ATOM 636 C CA . LYS A 1 81 ? -1.729 -9.366 -12.469 1.00 90.50 81 LYS A CA 1
ATOM 637 C C . LYS A 1 81 ? -0.364 -9.586 -11.808 1.00 90.50 81 LYS A C 1
ATOM 639 O O . LYS A 1 81 ? 0.601 -8.929 -12.211 1.00 90.50 81 LYS A O 1
ATOM 644 N N . PRO A 1 82 ? -0.267 -10.515 -10.839 1.00 93.44 82 PRO A N 1
ATOM 645 C CA . PRO A 1 82 ? 1.014 -10.926 -10.281 1.00 93.44 82 PRO A CA 1
ATOM 646 C C . PRO A 1 82 ? 1.860 -11.641 -11.338 1.00 93.44 82 PRO A C 1
ATOM 648 O O . PRO A 1 82 ? 1.337 -12.172 -12.320 1.00 93.44 82 PRO A O 1
ATOM 651 N N . GLY A 1 83 ? 3.170 -11.707 -11.110 1.00 92.00 83 GLY A N 1
ATOM 652 C CA . GLY A 1 83 ? 4.079 -12.470 -11.957 1.00 92.00 83 GLY A CA 1
ATOM 653 C C . GLY A 1 83 ? 5.455 -11.835 -12.052 1.00 92.00 83 GLY A C 1
ATOM 654 O O . GLY A 1 83 ? 5.961 -11.259 -11.087 1.00 92.00 83 GLY A O 1
ATOM 655 N N . LYS A 1 84 ? 6.051 -11.957 -13.236 1.00 90.75 84 LYS A N 1
ATOM 656 C CA . LYS A 1 84 ? 7.339 -11.366 -13.589 1.00 90.75 84 LYS A CA 1
ATOM 657 C C . LYS A 1 84 ? 7.157 -10.362 -14.722 1.00 90.75 84 LYS A C 1
ATOM 659 O O . LYS A 1 84 ? 6.248 -10.510 -15.537 1.00 90.75 84 LYS A O 1
ATOM 664 N N . ASP A 1 85 ? 8.007 -9.347 -14.770 1.00 87.50 85 ASP A N 1
ATOM 665 C CA . ASP A 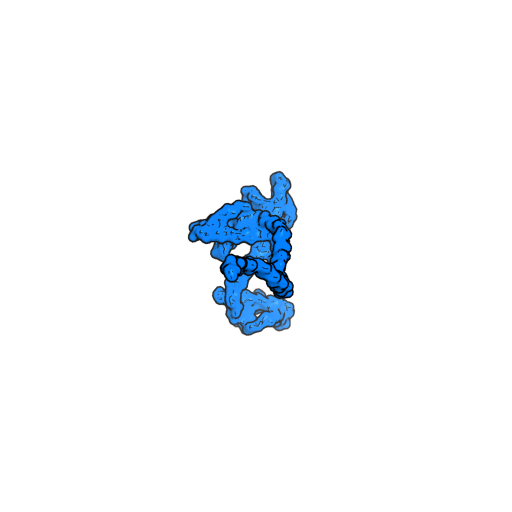1 85 ? 8.074 -8.451 -15.920 1.00 87.50 85 ASP A CA 1
ATOM 666 C C . ASP A 1 85 ? 8.760 -9.113 -17.132 1.00 87.50 85 ASP A C 1
ATOM 668 O O . ASP A 1 85 ? 9.207 -10.260 -17.078 1.00 87.50 85 ASP A O 1
ATOM 672 N N . ALA A 1 86 ? 8.847 -8.378 -18.245 1.00 87.00 86 ALA A N 1
ATOM 673 C CA . ALA A 1 86 ? 9.465 -8.855 -19.485 1.00 87.00 86 ALA A CA 1
ATOM 674 C C . ALA A 1 86 ? 10.960 -9.206 -19.343 1.00 87.00 86 ALA A C 1
ATOM 676 O O . ALA A 1 86 ? 11.493 -9.935 -20.173 1.00 87.00 86 ALA A O 1
ATOM 677 N N . MET A 1 87 ? 11.631 -8.698 -18.306 1.00 86.69 87 MET A N 1
ATOM 678 C CA . MET A 1 87 ? 13.031 -8.993 -17.993 1.00 86.69 87 MET A CA 1
ATOM 679 C C . MET A 1 87 ? 13.164 -10.143 -16.980 1.00 86.69 87 MET A C 1
ATOM 681 O O . MET A 1 87 ? 14.267 -10.459 -16.543 1.00 86.69 87 MET A O 1
ATOM 685 N N . GLY A 1 88 ? 12.053 -10.777 -16.590 1.00 87.19 88 GLY A N 1
ATOM 686 C CA . GLY A 1 88 ? 12.032 -11.894 -15.651 1.00 87.19 88 GLY A CA 1
ATOM 687 C C . GLY A 1 88 ? 12.120 -11.492 -14.175 1.00 87.19 88 GLY A C 1
ATOM 688 O O . GLY A 1 88 ? 12.246 -12.378 -13.324 1.00 87.19 88 GLY A O 1
ATOM 689 N N . MET A 1 89 ? 12.031 -10.200 -13.840 1.00 87.81 89 MET A N 1
ATOM 690 C CA . MET A 1 89 ? 12.052 -9.729 -12.451 1.00 87.81 89 MET A CA 1
ATOM 691 C C . MET A 1 89 ? 10.669 -9.844 -11.815 1.00 87.81 89 MET A C 1
ATOM 693 O O . MET A 1 89 ? 9.658 -9.536 -12.443 1.00 87.81 89 MET A O 1
ATOM 697 N N . ASN A 1 90 ? 10.617 -10.286 -10.555 1.00 89.62 90 ASN A N 1
ATOM 698 C CA . ASN A 1 90 ? 9.355 -10.431 -9.829 1.00 89.62 90 ASN A CA 1
ATOM 699 C C . ASN A 1 90 ? 8.676 -9.072 -9.636 1.00 89.62 90 ASN A C 1
ATOM 701 O O . ASN A 1 90 ? 9.313 -8.099 -9.226 1.00 89.62 90 ASN A O 1
ATOM 705 N N . LEU A 1 91 ? 7.369 -9.033 -9.882 1.00 93.19 91 LEU A N 1
ATOM 706 C CA . LEU A 1 91 ? 6.564 -7.860 -9.595 1.00 93.19 91 LEU A CA 1
ATOM 707 C C . LEU A 1 91 ? 6.278 -7.762 -8.092 1.00 93.19 91 LEU A C 1
ATOM 709 O O . LEU A 1 91 ? 5.977 -8.753 -7.426 1.00 93.19 91 LEU A O 1
ATOM 713 N N . ILE A 1 92 ? 6.353 -6.546 -7.572 1.00 92.19 92 ILE A N 1
ATOM 714 C CA . ILE A 1 92 ? 6.074 -6.201 -6.183 1.00 92.19 92 ILE A CA 1
ATOM 715 C C . ILE A 1 92 ? 4.594 -5.813 -6.081 1.00 92.19 92 ILE A C 1
ATOM 717 O O . ILE A 1 92 ? 4.159 -4.938 -6.835 1.00 92.19 92 ILE A O 1
ATOM 721 N N . PRO A 1 93 ? 3.807 -6.435 -5.185 1.00 93.25 93 PRO A N 1
ATOM 722 C CA . PRO A 1 93 ? 2.441 -5.999 -4.925 1.00 93.25 93 PRO A CA 1
ATOM 723 C C . PRO A 1 93 ? 2.450 -4.636 -4.230 1.00 93.25 93 PRO A C 1
ATOM 725 O O . PRO A 1 93 ? 3.140 -4.449 -3.229 1.00 93.25 93 PRO A O 1
ATOM 728 N N . ILE A 1 94 ? 1.667 -3.699 -4.755 1.00 91.19 94 ILE A N 1
ATOM 729 C CA . ILE A 1 94 ? 1.380 -2.411 -4.133 1.00 91.19 94 ILE A CA 1
ATOM 730 C C . ILE A 1 94 ? -0.018 -2.474 -3.541 1.00 91.19 94 ILE A C 1
ATOM 732 O O . ILE A 1 94 ? -0.998 -2.758 -4.233 1.00 91.19 94 ILE A O 1
ATOM 736 N N . TYR A 1 95 ? -0.095 -2.220 -2.244 1.00 89.25 95 TYR A N 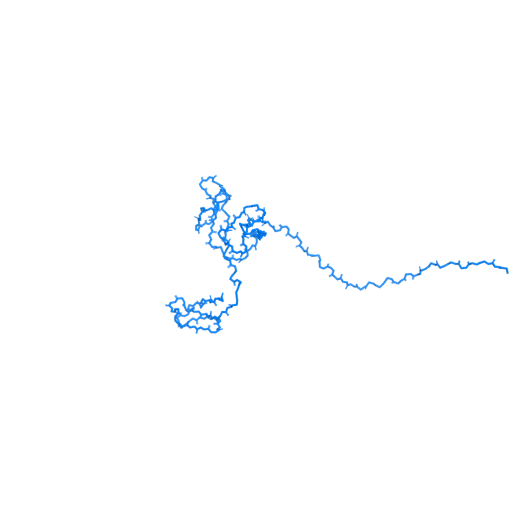1
ATOM 737 C CA . TYR A 1 95 ? -1.322 -2.338 -1.473 1.00 89.25 95 TYR A CA 1
ATOM 738 C C . TYR A 1 95 ? -2.115 -1.034 -1.460 1.00 89.25 95 TYR A C 1
ATOM 740 O O . TYR A 1 95 ? -1.538 0.054 -1.486 1.00 89.25 95 TYR A O 1
ATOM 748 N N . GLU A 1 96 ? -3.439 -1.147 -1.373 1.00 85.38 96 GLU A N 1
ATOM 749 C CA . GLU A 1 96 ? -4.330 -0.009 -1.154 1.00 85.38 96 GLU A CA 1
ATOM 750 C C . GLU A 1 96 ? -3.937 0.723 0.147 1.00 85.38 96 GLU A C 1
ATOM 752 O O . GLU A 1 96 ? -3.570 0.107 1.159 1.00 85.38 96 GLU A O 1
ATOM 757 N N . LYS A 1 97 ? -3.967 2.060 0.134 1.00 74.12 97 LYS A N 1
ATOM 758 C CA . LYS A 1 97 ? -3.729 2.846 1.348 1.00 74.12 97 LYS A CA 1
ATOM 759 C C . LYS A 1 97 ? -4.898 2.621 2.306 1.00 74.12 97 LYS A C 1
ATOM 761 O O . LYS A 1 97 ? -6.058 2.608 1.894 1.00 74.12 97 LYS A O 1
ATOM 766 N N . LYS A 1 98 ? -4.602 2.468 3.599 1.00 68.19 98 LYS A N 1
ATOM 767 C CA . LYS A 1 98 ? -5.649 2.589 4.612 1.00 68.19 98 LYS A CA 1
ATOM 768 C C . LYS A 1 98 ? -6.161 4.020 4.546 1.00 68.19 98 LYS A C 1
ATOM 770 O O . LYS A 1 98 ? -5.385 4.968 4.623 1.00 68.19 98 LYS A O 1
ATOM 775 N N . LYS A 1 99 ? -7.460 4.176 4.325 1.00 68.69 99 LYS A N 1
ATOM 776 C CA . LYS A 1 99 ? -8.095 5.483 4.432 1.00 68.69 99 LYS A CA 1
ATOM 777 C C . LYS A 1 99 ? -8.151 5.823 5.922 1.00 68.69 99 LYS A C 1
ATOM 779 O O . LYS A 1 99 ? -9.105 5.481 6.612 1.00 68.69 99 LYS A O 1
ATOM 784 N N . ASP A 1 100 ? -7.054 6.388 6.416 1.00 62.38 100 ASP A N 1
ATOM 785 C CA . ASP A 1 100 ? -6.921 6.920 7.766 1.00 62.38 100 ASP A CA 1
ATOM 786 C C . ASP A 1 100 ? -7.598 8.290 7.787 1.00 62.38 100 ASP A C 1
ATOM 788 O O . ASP A 1 100 ? -6.998 9.320 7.497 1.00 62.38 100 ASP A O 1
ATOM 792 N N . GLY A 1 101 ? -8.898 8.267 8.050 1.00 69.94 101 GLY A N 1
ATOM 793 C CA . GLY A 1 101 ? -9.733 9.447 8.201 1.00 69.94 101 GLY A CA 1
ATOM 794 C C . GLY A 1 101 ? -10.959 9.089 9.026 1.00 69.94 101 GLY A C 1
ATOM 795 O O . GLY A 1 101 ? -11.380 7.927 9.073 1.00 69.94 101 GLY A O 1
ATOM 796 N N . LYS A 1 102 ? -11.548 10.079 9.694 1.00 80.44 102 LYS A N 1
ATOM 797 C CA . LYS A 1 102 ? -12.854 9.886 10.317 1.00 80.44 102 LYS A CA 1
ATOM 798 C C . LYS A 1 102 ? -13.862 9.652 9.194 1.00 80.44 102 LYS A C 1
ATOM 800 O O . LYS A 1 102 ? -13.986 10.479 8.297 1.00 80.44 102 LYS A O 1
ATOM 805 N N . ILE A 1 103 ? -14.564 8.521 9.224 1.00 86.56 103 ILE A N 1
ATOM 806 C CA . ILE A 1 103 ? -15.673 8.296 8.293 1.00 86.56 103 ILE A CA 1
ATOM 807 C C . ILE A 1 103 ? -16.751 9.333 8.622 1.00 86.56 103 ILE A C 1
ATOM 809 O O . ILE A 1 103 ? -17.228 9.386 9.757 1.00 86.56 103 ILE A O 1
ATOM 813 N N . LEU A 1 104 ? -17.106 10.168 7.646 1.00 90.50 104 LEU A N 1
ATOM 814 C CA . LEU A 1 104 ? -18.178 11.150 7.781 1.00 90.50 104 LEU A CA 1
ATOM 815 C C . LEU A 1 104 ? -19.542 10.501 7.535 1.00 90.50 104 LEU A C 1
ATOM 817 O O . LEU A 1 104 ? -20.475 10.720 8.302 1.00 90.50 104 LEU A O 1
ATOM 821 N N . TYR A 1 105 ? -19.657 9.729 6.454 1.00 92.62 105 TYR A N 1
ATOM 822 C CA . TYR A 1 105 ? -20.866 9.011 6.040 1.00 92.62 105 TYR A CA 1
ATOM 823 C C . TYR A 1 105 ? -20.503 7.919 5.023 1.00 92.62 105 TYR A C 1
ATOM 825 O O . TYR A 1 105 ? -19.373 7.851 4.551 1.00 92.62 105 TYR A O 1
ATOM 833 N N . TYR A 1 106 ? -21.453 7.067 4.663 1.00 93.19 106 TYR A N 1
ATOM 834 C CA . TYR A 1 106 ? -21.335 6.060 3.612 1.00 93.19 106 TYR A CA 1
ATOM 835 C C . TYR A 1 106 ? -22.273 6.412 2.453 1.00 93.19 106 TYR A C 1
ATOM 837 O O . TYR A 1 106 ? -23.286 7.078 2.667 1.00 93.19 106 TYR A O 1
ATOM 845 N N . VAL A 1 107 ? -21.957 5.982 1.233 1.00 94.56 107 VAL A N 1
ATOM 846 C CA . VAL A 1 107 ? -22.782 6.205 0.030 1.00 94.56 107 VAL A CA 1
ATOM 847 C C . VAL A 1 107 ? -22.977 4.917 -0.761 1.00 94.56 107 VAL A C 1
ATOM 849 O O . VAL A 1 107 ? -22.140 4.019 -0.688 1.00 94.56 107 VAL A O 1
ATOM 852 N N . SER A 1 108 ? -24.068 4.813 -1.525 1.00 90.88 108 SER A N 1
ATOM 853 C CA . SER A 1 108 ? -24.245 3.687 -2.453 1.00 90.88 108 SER A CA 1
ATOM 854 C C . SER A 1 108 ? -23.295 3.844 -3.646 1.00 90.88 108 SER A C 1
ATOM 856 O O . SER A 1 108 ? -23.133 4.968 -4.120 1.00 90.88 108 SER A O 1
ATOM 858 N N . PRO A 1 109 ? -22.698 2.758 -4.171 1.00 87.25 109 PRO A N 1
ATOM 859 C CA . PRO A 1 109 ? -21.896 2.808 -5.397 1.00 87.25 109 PRO A CA 1
ATOM 860 C C . PRO A 1 109 ? -22.696 3.246 -6.632 1.00 87.25 109 PRO A C 1
ATOM 862 O O . PRO A 1 109 ? -22.110 3.726 -7.599 1.00 87.25 109 PRO A O 1
ATOM 865 N N . MET A 1 110 ? -24.021 3.072 -6.613 1.00 87.75 110 MET A N 1
ATOM 866 C CA . MET A 1 110 ? -24.916 3.429 -7.718 1.00 87.75 110 MET A CA 1
ATOM 867 C C . MET A 1 110 ? -25.523 4.826 -7.552 1.00 87.75 110 MET A C 1
ATOM 869 O O . MET A 1 110 ? -25.874 5.470 -8.539 1.00 87.75 110 MET A O 1
ATOM 873 N N . ASP A 1 111 ? -25.656 5.302 -6.310 1.00 85.31 111 ASP A N 1
ATOM 874 C CA . ASP A 1 111 ? -26.276 6.587 -5.989 1.00 85.31 111 ASP A CA 1
ATOM 875 C C . ASP A 1 111 ? -25.512 7.313 -4.870 1.00 85.31 111 ASP A C 1
ATOM 877 O O . ASP A 1 111 ? -25.712 7.078 -3.674 1.00 85.31 111 ASP A O 1
ATOM 881 N N . HIS A 1 112 ? -24.651 8.249 -5.276 1.00 84.00 112 HIS A N 1
ATOM 882 C CA . HIS A 1 112 ? -23.825 9.049 -4.368 1.00 84.00 112 HIS A CA 1
ATOM 883 C C . HIS A 1 112 ? -24.618 10.137 -3.620 1.00 84.00 112 HIS A C 1
ATOM 885 O O . HIS A 1 112 ? -24.061 10.814 -2.753 1.00 84.00 112 HIS A O 1
ATOM 891 N N . THR A 1 113 ? -25.899 10.347 -3.948 1.00 88.75 113 THR A N 1
ATOM 892 C CA . THR A 1 113 ? -26.731 11.368 -3.290 1.00 88.75 113 THR A CA 1
ATOM 893 C C . THR A 1 113 ? -27.266 10.890 -1.943 1.00 88.75 113 THR A C 1
ATOM 895 O O . THR A 1 113 ? -27.471 11.697 -1.033 1.00 88.75 113 THR A O 1
ATOM 898 N N . LYS A 1 114 ? -27.437 9.573 -1.781 1.00 88.25 114 LYS A N 1
ATOM 899 C CA . LYS A 1 114 ? -27.889 8.956 -0.533 1.00 88.25 114 LYS A CA 1
ATOM 900 C C . LYS A 1 114 ? -26.720 8.747 0.418 1.00 88.25 114 LYS A C 1
ATOM 902 O O . LYS A 1 114 ? -25.808 7.972 0.138 1.00 88.25 114 LYS A O 1
ATOM 907 N N . LYS A 1 115 ? -26.788 9.424 1.564 1.00 93.31 115 LYS A N 1
ATOM 908 C CA . LYS A 1 115 ? -25.805 9.332 2.645 1.00 93.31 115 LYS A CA 1
ATOM 909 C C . LYS A 1 115 ? -26.341 8.466 3.776 1.00 93.31 115 LYS A C 1
ATOM 911 O O . LYS A 1 115 ? -27.493 8.615 4.173 1.00 93.31 115 LYS A O 1
ATOM 916 N N . TYR A 1 116 ? -25.476 7.622 4.316 1.00 92.12 116 TYR A N 1
ATOM 917 C CA . TYR A 1 116 ? -25.765 6.729 5.429 1.00 92.12 116 TYR A CA 1
ATOM 918 C C . TYR A 1 116 ? -24.786 6.997 6.569 1.00 92.12 116 TYR A C 1
ATOM 920 O O . TYR A 1 116 ? -23.606 7.255 6.353 1.00 92.12 116 TYR A O 1
ATOM 928 N N . ASP A 1 117 ? -25.263 6.923 7.798 1.00 93.81 117 ASP A N 1
ATOM 929 C CA . ASP A 1 117 ? -24.488 7.134 9.023 1.00 93.81 117 ASP A CA 1
ATOM 930 C C . ASP A 1 117 ? -23.709 5.883 9.462 1.00 93.81 117 ASP A C 1
ATOM 932 O O . ASP A 1 117 ? -22.765 5.974 10.248 1.00 93.81 117 ASP A O 1
ATOM 936 N N . LYS A 1 118 ? -24.073 4.707 8.939 1.00 91.25 118 LYS A N 1
ATOM 937 C CA . LYS A 1 118 ? -23.512 3.407 9.328 1.00 91.25 118 LYS A CA 1
ATOM 938 C C . LYS A 1 118 ? -23.066 2.596 8.111 1.00 91.25 118 LYS A C 1
ATOM 940 O O . LYS A 1 118 ? -23.651 2.750 7.037 1.00 91.25 118 LYS A O 1
ATOM 945 N N . PRO A 1 119 ? -22.066 1.709 8.277 1.00 92.25 119 PRO A N 1
ATOM 946 C CA . PRO A 1 119 ? -21.712 0.752 7.240 1.00 92.25 119 PRO A CA 1
ATOM 947 C C . PRO A 1 119 ? -22.880 -0.206 7.007 1.00 92.25 119 PRO A C 1
ATOM 949 O O . PRO A 1 119 ? -23.661 -0.491 7.917 1.00 92.25 119 PRO A O 1
ATOM 952 N N . GLY A 1 120 ? -22.981 -0.737 5.796 1.00 92.75 120 GLY A N 1
ATOM 953 C CA . GLY A 1 120 ? -24.040 -1.667 5.443 1.00 92.75 120 GLY A CA 1
ATOM 954 C C . GLY A 1 120 ? -24.114 -1.884 3.945 1.00 92.75 120 GLY A C 1
ATOM 955 O O . GLY A 1 120 ? -23.155 -1.612 3.223 1.00 92.75 120 GLY A O 1
ATOM 956 N N . LYS A 1 121 ? -25.276 -2.355 3.504 1.00 91.50 121 LYS A N 1
ATOM 957 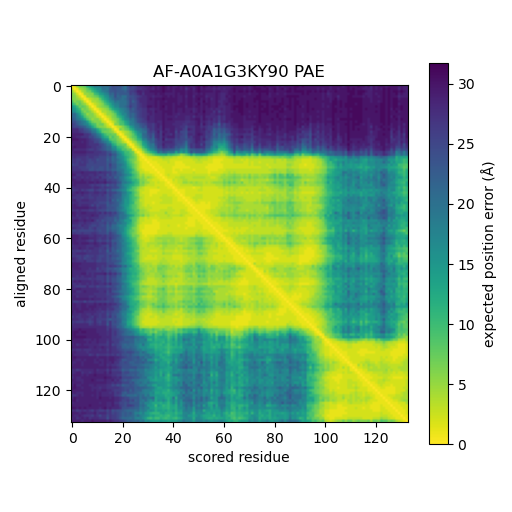C CA . LYS A 1 121 ? -25.613 -2.532 2.097 1.00 91.50 121 LYS A CA 1
ATOM 958 C C . LYS A 1 121 ? -26.751 -1.598 1.717 1.00 91.50 121 LYS A C 1
ATOM 960 O O . LYS A 1 121 ? -27.584 -1.272 2.564 1.00 91.50 121 LYS A O 1
ATOM 965 N N . ASP A 1 122 ? -26.780 -1.161 0.468 1.00 87.81 122 ASP A N 1
ATOM 966 C CA . ASP A 1 122 ? -27.916 -0.411 -0.056 1.00 87.81 122 ASP A CA 1
ATOM 967 C C . ASP A 1 122 ? -29.130 -1.319 -0.330 1.00 87.81 122 ASP A C 1
ATOM 969 O O . ASP A 1 122 ? -29.118 -2.526 -0.077 1.00 87.81 122 ASP A O 1
ATOM 973 N N . SER A 1 123 ? -30.212 -0.732 -0.850 1.00 87.19 123 SER A N 1
ATOM 974 C CA . SER A 1 123 ? -31.444 -1.460 -1.179 1.00 87.19 123 SER A CA 1
ATOM 975 C C . SER A 1 123 ? -31.275 -2.526 -2.266 1.00 87.19 123 SER A C 1
ATOM 977 O O . SER A 1 123 ? -32.141 -3.387 -2.394 1.00 87.19 123 SER A O 1
ATOM 979 N N . MET A 1 124 ? -30.204 -2.456 -3.060 1.00 87.19 124 MET A N 1
ATOM 980 C CA . MET A 1 124 ? -29.876 -3.431 -4.102 1.00 87.19 124 MET A CA 1
ATOM 981 C C . MET A 1 124 ? -28.920 -4.520 -3.589 1.00 87.19 124 MET A C 1
ATOM 983 O O . MET A 1 124 ? -28.677 -5.502 -4.286 1.00 87.19 124 MET A O 1
ATOM 987 N N . GLY A 1 125 ? -28.435 -4.400 -2.350 1.00 89.56 125 GLY A N 1
ATOM 988 C CA . GLY A 1 125 ? -27.554 -5.376 -1.712 1.00 89.56 125 GLY A CA 1
ATOM 989 C C . GLY A 1 125 ? -26.062 -5.130 -1.949 1.00 89.56 125 GLY A C 1
ATOM 990 O O . GLY A 1 125 ? -25.250 -5.977 -1.549 1.00 89.56 125 GLY A O 1
ATOM 991 N N . ASP A 1 126 ? -25.699 -3.995 -2.546 1.00 89.12 126 ASP A N 1
ATOM 992 C CA . ASP A 1 126 ? -24.313 -3.588 -2.762 1.00 89.12 126 ASP A CA 1
ATOM 993 C C . ASP A 1 126 ? -23.728 -2.935 -1.505 1.00 89.12 126 ASP A C 1
ATOM 995 O O . ASP A 1 126 ? -24.417 -2.206 -0.789 1.00 89.12 126 ASP A O 1
ATOM 999 N N . ASP A 1 127 ? -22.451 -3.200 -1.221 1.00 91.69 127 ASP A N 1
ATOM 1000 C CA . ASP A 1 127 ? -21.765 -2.641 -0.054 1.00 91.69 127 ASP A CA 1
ATOM 1001 C C . ASP A 1 127 ? -21.608 -1.118 -0.174 1.00 91.69 127 ASP A C 1
ATOM 1003 O O . ASP A 1 127 ? -21.130 -0.590 -1.183 1.00 91.69 127 ASP A O 1
ATOM 1007 N N . LEU A 1 128 ? -21.988 -0.401 0.886 1.00 92.19 128 LEU A N 1
ATOM 1008 C CA . LEU A 1 128 ? -21.865 1.050 0.946 1.00 92.19 128 LEU A CA 1
ATOM 1009 C C . LEU A 1 128 ? -20.393 1.469 1.039 1.00 92.19 128 LEU A C 1
ATOM 1011 O O . LEU A 1 128 ? -19.605 0.925 1.818 1.00 92.19 128 LEU A O 1
ATOM 1015 N N . ILE A 1 129 ? -20.031 2.501 0.284 1.00 88.62 129 ILE A N 1
ATOM 1016 C CA . ILE A 1 129 ? -18.677 3.041 0.219 1.00 88.62 129 ILE A CA 1
ATOM 1017 C C . ILE A 1 129 ? -18.503 4.089 1.327 1.00 88.62 129 ILE A C 1
ATOM 1019 O O . ILE A 1 129 ? -19.224 5.090 1.321 1.00 88.62 129 ILE A O 1
ATOM 1023 N N . PRO A 1 130 ? -17.546 3.926 2.260 1.00 89.75 130 PRO A N 1
ATOM 1024 C CA . PRO A 1 130 ? -17.246 4.953 3.250 1.00 89.75 130 PRO A CA 1
ATOM 1025 C C . PRO A 1 130 ? -16.639 6.200 2.596 1.00 89.75 130 PRO A C 1
ATOM 1027 O O . PRO A 1 130 ? -15.702 6.119 1.792 1.00 89.75 130 PRO A O 1
ATOM 1030 N N . VAL A 1 131 ? -17.158 7.357 2.994 1.00 86.19 131 VAL A N 1
ATOM 1031 C CA . VAL A 1 131 ? -16.651 8.694 2.686 1.00 86.19 131 VAL A CA 1
ATOM 1032 C C . VAL A 1 131 ? -16.000 9.252 3.945 1.00 86.19 131 VAL A C 1
ATOM 1034 O O . VAL A 1 131 ? -16.584 9.247 5.028 1.00 86.19 131 VAL A O 1
ATOM 1037 N N . TYR A 1 132 ? -14.766 9.706 3.793 1.00 85.69 132 TYR A N 1
ATOM 1038 C CA . TYR A 1 132 ? -13.905 10.161 4.879 1.00 85.69 132 TYR A CA 1
ATOM 1039 C C . TYR A 1 132 ? -13.872 11.695 4.906 1.00 85.69 132 TYR A C 1
ATOM 1041 O O . TYR A 1 132 ? -14.271 12.321 3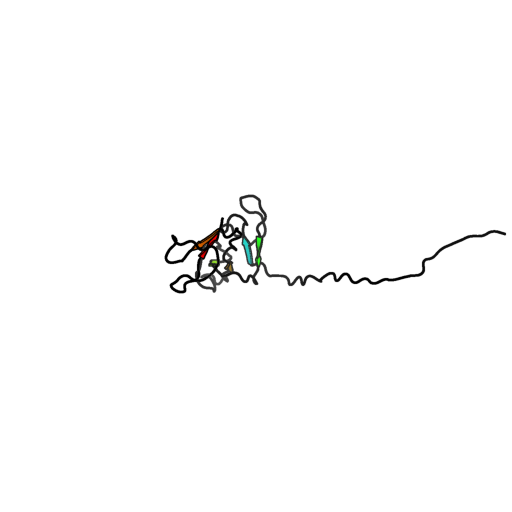.922 1.00 85.69 132 TYR A O 1
ATOM 1049 N N . GLU A 1 133 ? -13.461 12.266 6.041 1.00 81.69 133 GLU A N 1
ATOM 1050 C CA . GLU A 1 133 ? -13.206 13.709 6.212 1.00 81.69 133 GLU A CA 1
ATOM 1051 C C . GLU A 1 133 ? -12.115 14.236 5.275 1.00 81.69 133 GLU A C 1
ATOM 1053 O O . GLU A 1 133 ? -11.143 13.485 5.020 1.00 81.69 133 GLU A O 1
#

Radius of gyration: 27.08 Å; Cα contacts (8 Å, |Δi|>4): 190; chains: 1; bounding box: 69×29×94 Å